Protein 3TQ5 (pdb70)

CATH classification: 2.70.40.10

Structure (mmCIF, N/CA/C/O backbone):
data_3TQ5
#
_entry.id   3TQ5
#
_cell.length_a   60.714
_cell.length_b   60.714
_cell.length_c   63.775
_cell.angle_alpha   90.000
_cell.angle_beta   90.000
_cell.angle_gamma   120.000
#
_symmetry.space_group_name_H-M   'P 63'
#
loop_
_entity.id
_entity.type
_entity.pdbx_description
1 polymer "DEOXYURIDINE 5'-TRIPHOSPHATE NUCLEOTIDO HYDROLASE"
2 non-polymer "2'-DEOXYURIDINE 5'-MONOPHOSPHATE"
3 non-polymer 2-AMINO-2-HYDROXYMETHYL-PROPANE-1,3-DIOL
4 water water
#
loop_
_atom_site.group_PDB
_atom_site.id
_atom_site.type_symbol
_atom_site.label_atom_id
_atom_site.label_alt_id
_atom_site.label_comp_id
_atom_site.label_asym_id
_atom_site.label_entity_id
_atom_site.label_seq_id
_atom_site.pdbx_PDB_ins_code
_atom_site.Cartn_x
_atom_site.Cartn_y
_atom_site.Cartn_z
_atom_site.occupancy
_atom_site.B_iso_or_equiv
_atom_site.auth_seq_id
_atom_site.auth_comp_id
_atom_site.auth_asym_id
_atom_site.auth_atom_id
_atom_site.pdbx_PDB_model_num
ATOM 1 N N . LYS A 1 25 ? 1.614 42.222 34.733 1.00 29.86 25 LYS A N 1
ATOM 2 C CA . LYS A 1 25 ? 1.416 43.694 34.922 1.00 25.56 25 LYS A CA 1
ATOM 3 C C . LYS A 1 25 ? 2.453 44.239 35.900 1.00 22.78 25 LYS A C 1
ATOM 4 O O . LYS A 1 25 ? 2.785 43.559 36.878 1.00 25.04 25 LYS A O 1
ATOM 10 N N . GLN A 1 26 ? 2.938 45.444 35.693 1.00 21.44 26 GLN A N 1
ATOM 11 C CA . GLN A 1 26 ? 3.887 46.033 36.635 1.00 24.80 26 GLN A CA 1
ATOM 12 C C . GLN A 1 26 ? 3.284 47.293 37.234 1.00 19.91 26 GLN A C 1
ATOM 13 O O . GLN A 1 26 ? 2.725 48.044 36.517 1.00 20.53 26 GLN A O 1
ATOM 19 N N . PRO A 1 27 ? 3.421 47.489 38.556 1.00 21.23 27 PRO A N 1
ATOM 20 C CA . PRO A 1 27 ? 2.867 48.669 39.223 1.00 20.37 27 PRO A CA 1
ATOM 21 C C . PRO A 1 27 ? 3.770 49.891 39.168 1.00 20.04 27 PRO A C 1
ATOM 22 O O . PRO A 1 27 ? 4.917 49.794 38.796 1.00 23.00 27 PRO A O 1
ATOM 26 N N . ILE A 1 28 ? 3.211 51.052 39.491 1.00 17.17 28 ILE A N 1
ATOM 27 C CA A ILE A 1 28 ? 3.939 52.282 39.401 0.60 18.95 28 ILE A CA 1
ATOM 28 C CA B ILE A 1 28 ? 3.997 52.263 39.343 0.40 18.93 28 ILE A CA 1
ATOM 29 C C . ILE A 1 28 ? 5.180 52.289 40.317 1.00 23.33 28 ILE A C 1
ATOM 30 O O . ILE A 1 28 ? 6.149 53.010 40.077 1.00 23.50 28 ILE A O 1
ATOM 39 N N . SER A 1 29 ? 5.128 51.479 41.373 1.00 24.26 29 SER A N 1
ATOM 40 C CA . SER A 1 29 ? 6.273 51.387 42.277 1.00 25.86 29 SER A CA 1
ATOM 41 C C . SER A 1 29 ? 7.520 50.864 41.593 1.00 28.17 29 SER A C 1
ATOM 42 O O . SER A 1 29 ? 8.596 51.042 42.136 1.00 28.63 29 SER A O 1
ATOM 45 N N . LYS A 1 30 ? 7.392 50.210 40.433 1.00 29.41 30 LYS A N 1
ATOM 46 C CA . LYS A 1 30 ? 8.615 49.690 39.756 1.00 30.28 30 LYS A CA 1
ATOM 47 C C . LYS A 1 30 ? 9.260 50.747 38.873 1.00 29.20 30 LYS A C 1
ATOM 48 O O . LYS A 1 30 ? 10.380 50.557 38.387 1.00 34.48 30 LYS A O 1
ATOM 52 N N . LEU A 1 31 ? 8.571 51.875 38.655 1.00 23.89 31 LEU A N 1
ATOM 53 C CA . LEU A 1 31 ? 9.188 52.968 37.879 1.00 23.69 31 LEU A CA 1
ATOM 54 C C . LEU A 1 31 ? 10.360 53.549 38.614 1.00 25.26 31 LEU A C 1
ATOM 55 O O . LEU A 1 31 ? 10.415 53.528 39.857 1.00 29.69 31 LEU A O 1
ATOM 60 N N . THR A 1 32 ? 11.279 54.147 37.848 1.00 28.67 32 THR A N 1
ATOM 61 C CA . THR A 1 32 ? 12.418 54.809 38.502 1.00 32.55 32 THR A CA 1
ATOM 62 C C . THR A 1 32 ? 12.494 56.289 38.169 1.00 30.97 32 THR A C 1
ATOM 63 O O . THR A 1 32 ? 11.957 56.765 37.169 1.00 27.58 32 THR A O 1
ATOM 67 N N . ARG A 1 33 ? 13.178 56.992 39.057 1.00 32.95 33 ARG A N 1
ATOM 68 C CA . ARG A 1 33 ? 13.393 58.425 38.969 1.00 38.47 33 ARG A CA 1
ATOM 69 C C . ARG A 1 33 ? 14.852 58.537 38.526 1.00 40.54 33 ARG A C 1
ATOM 70 O O . ARG A 1 33 ? 15.711 57.783 39.035 1.00 40.44 33 ARG A O 1
ATOM 78 N N . ALA A 1 34 ? 15.138 59.428 37.576 1.00 40.17 34 ALA A N 1
ATOM 79 C CA . ALA A 1 34 ? 16.495 59.543 37.031 1.00 44.82 34 ALA A CA 1
ATOM 80 C C . ALA A 1 34 ? 17.469 60.030 38.102 1.00 46.96 34 ALA A C 1
ATOM 81 O O . ALA A 1 34 ? 18.583 59.519 38.233 1.00 50.75 34 ALA A O 1
ATOM 83 N N . THR A 1 35 ? 17.044 61.012 38.878 1.00 45.88 35 THR A N 1
ATOM 84 C CA . THR A 1 35 ? 17.884 61.584 39.912 1.00 47.08 35 THR A CA 1
ATOM 85 C C . THR A 1 35 ? 16.952 61.867 41.078 1.00 46.15 35 THR A C 1
ATOM 86 O O . THR A 1 35 ? 15.727 61.932 40.886 1.00 43.28 35 THR A O 1
ATOM 90 N N . PRO A 1 36 ? 17.502 62.011 42.297 1.00 46.19 36 PRO A N 1
ATOM 91 C CA . PRO A 1 36 ? 16.630 62.431 43.403 1.00 43.67 36 PRO A CA 1
ATOM 92 C C . PRO A 1 36 ? 15.802 63.736 43.233 1.00 39.33 36 PRO A C 1
ATOM 93 O O . PRO A 1 36 ? 14.775 63.867 43.879 1.00 37.33 36 PRO A O 1
ATOM 97 N N . GLY A 1 37 ? 16.215 64.690 42.396 1.00 36.12 37 GLY A N 1
ATOM 98 C CA . GLY A 1 37 ? 15.471 65.972 42.335 1.00 29.87 37 GLY A CA 1
ATOM 99 C C . GLY A 1 37 ? 14.507 65.974 41.107 1.00 26.14 37 GLY A C 1
ATOM 100 O O . GLY A 1 37 ? 13.792 66.983 40.838 1.00 26.25 37 GLY A O 1
ATOM 101 N N . SER A 1 38 ? 14.500 64.857 40.385 1.00 26.20 38 SER A N 1
ATOM 102 C CA . SER A 1 38 ? 13.643 64.699 39.181 1.00 22.10 38 SER A CA 1
ATOM 103 C C . SER A 1 38 ? 12.199 64.679 39.585 1.00 22.24 38 SER A C 1
ATOM 104 O O . SER A 1 38 ? 11.807 63.942 40.481 1.00 24.46 38 SER A O 1
ATOM 107 N N . ALA A 1 39 ? 11.395 65.482 38.902 1.00 18.80 39 ALA A N 1
ATOM 108 C CA . ALA A 1 39 ? 10.006 65.571 39.250 1.00 17.59 39 ALA A CA 1
ATOM 109 C C . ALA A 1 39 ? 9.290 64.325 38.776 1.00 18.64 39 ALA A C 1
ATOM 110 O O . ALA A 1 39 ? 8.301 63.935 39.388 1.00 19.86 39 ALA A O 1
ATOM 112 N N . GLY A 1 40 ? 9.728 63.737 37.666 1.00 15.29 40 GLY A N 1
ATOM 113 C CA . GLY A 1 40 ? 8.925 62.675 37.028 1.00 16.41 40 GLY A CA 1
ATOM 114 C C . GLY A 1 40 ? 9.551 61.318 37.136 1.00 19.41 40 GLY A C 1
ATOM 115 O O . GLY A 1 40 ? 10.770 61.197 37.335 1.00 18.99 40 GLY A O 1
ATOM 116 N N . LEU A 1 41 ? 8.668 60.320 37.037 1.00 18.22 41 LEU A N 1
ATOM 117 C CA . LEU A 1 41 ? 9.074 58.917 36.951 1.00 17.17 41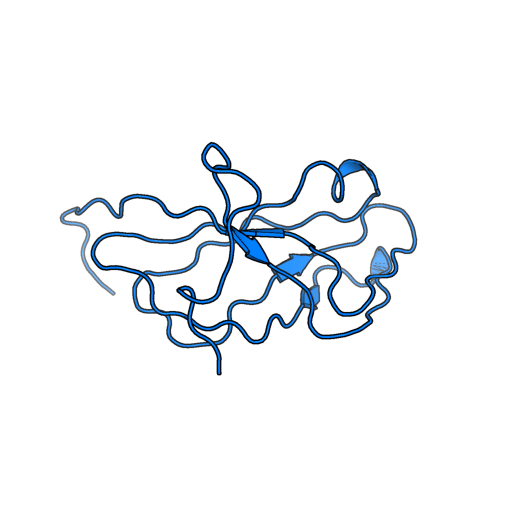 LEU A CA 1
ATOM 118 C C . LEU A 1 41 ? 9.149 58.541 35.471 1.00 18.08 41 LEU A C 1
ATOM 119 O O . LEU A 1 41 ? 8.217 58.781 34.714 1.00 18.12 41 LEU A O 1
ATOM 124 N N . ASP A 1 42 ? 10.242 57.904 35.043 1.00 21.14 42 ASP A N 1
ATOM 125 C CA . ASP A 1 42 ? 10.389 57.612 33.615 1.00 21.21 42 ASP A CA 1
ATOM 126 C C . ASP A 1 42 ? 9.399 56.533 33.118 1.00 21.44 42 ASP A C 1
ATOM 127 O O . ASP A 1 42 ? 9.248 55.496 33.777 1.00 21.16 42 ASP A O 1
ATOM 132 N N . LEU A 1 43 ? 8.800 56.791 31.942 1.00 21.51 43 LEU A N 1
ATOM 133 C CA . LEU A 1 43 ? 7.947 55.815 31.249 1.00 22.03 43 LEU A CA 1
ATOM 134 C C . LEU A 1 43 ? 8.545 55.438 29.893 1.00 22.93 43 LEU A C 1
ATOM 135 O O . LEU A 1 43 ? 8.855 56.311 29.083 1.00 22.82 43 LEU A O 1
ATOM 140 N N . CYS A 1 44 ? 8.690 54.134 29.657 1.00 25.57 44 CYS A N 1
ATOM 141 C CA . CYS A 1 44 ? 9.312 53.613 28.442 1.00 28.21 44 CYS A CA 1
ATOM 142 C C . CYS A 1 44 ? 8.300 52.843 27.592 1.00 29.88 44 CYS A C 1
ATOM 143 O O . CYS A 1 44 ? 7.388 52.162 28.109 1.00 32.51 44 CYS A O 1
ATOM 146 N N A SER A 1 45 ? 8.462 52.924 26.279 0.60 29.13 45 SER A N 1
ATOM 147 N N B SER A 1 45 ? 8.518 52.940 26.286 0.40 27.54 45 SER A N 1
ATOM 148 C CA A SER A 1 45 ? 7.588 52.208 25.377 0.60 26.15 45 SER A CA 1
ATOM 149 C CA B SER A 1 45 ? 7.864 52.132 25.283 0.40 23.77 45 SER A CA 1
ATOM 150 C C A SER A 1 45 ? 8.068 50.763 25.230 0.60 25.13 45 SER A C 1
ATOM 151 C C B SER A 1 45 ? 8.164 50.667 25.502 0.40 23.38 45 SER A C 1
ATOM 152 O O A SER A 1 45 ? 9.236 50.505 24.983 0.60 25.27 45 SER A O 1
ATOM 153 O O B SER A 1 45 ? 9.317 50.290 25.770 0.40 21.69 45 SER A O 1
ATOM 158 N N . THR A 1 46 ? 7.149 49.815 25.386 1.00 25.95 46 THR A N 1
ATOM 159 C CA . THR A 1 46 ? 7.488 48.394 25.331 1.00 26.23 46 THR A CA 1
ATOM 160 C C . THR A 1 46 ? 7.580 47.863 23.919 1.00 26.41 46 THR A C 1
ATOM 161 O O . THR A 1 46 ? 8.008 46.736 23.705 1.00 27.10 46 THR A O 1
ATOM 165 N N . SER A 1 47 ? 7.180 48.666 22.944 1.00 23.74 47 SER A N 1
ATOM 166 C CA . SER A 1 47 ? 7.301 48.279 21.559 1.00 27.01 47 SER A CA 1
ATOM 167 C C . SER A 1 47 ? 8.114 49.269 20.704 1.00 26.97 47 SER A C 1
ATOM 168 O O . SER A 1 47 ? 8.285 50.436 21.060 1.00 26.76 47 SER A O 1
ATOM 171 N N . HIS A 1 48 ? 8.603 48.770 19.590 1.00 24.58 48 HIS A N 1
ATOM 172 C CA . HIS A 1 48 ? 9.148 49.604 18.544 1.00 30.08 48 HIS A CA 1
ATOM 173 C C . HIS A 1 48 ? 7.983 50.068 17.687 1.00 29.06 48 HIS A C 1
ATOM 174 O O . HIS A 1 48 ? 7.178 49.235 17.171 1.00 27.94 48 HIS A O 1
ATOM 181 N N . THR A 1 49 ? 7.927 51.373 17.504 1.00 27.89 49 THR A N 1
ATOM 182 C CA . THR A 1 49 ? 6.791 51.975 16.821 1.00 25.94 49 THR A CA 1
ATOM 183 C C . THR A 1 49 ? 7.252 53.146 15.946 1.00 23.37 49 THR A C 1
ATOM 184 O O . THR A 1 49 ? 8.028 54.025 16.413 1.00 23.57 49 THR A O 1
ATOM 188 N N . VAL A 1 50 ? 6.737 53.170 14.709 1.00 19.43 50 VAL A N 1
ATOM 189 C CA . VAL A 1 50 ? 7.033 54.280 13.832 1.00 16.50 50 VAL A CA 1
ATOM 190 C C . VAL A 1 50 ? 5.795 55.222 13.815 1.00 15.46 50 VAL A C 1
ATOM 191 O O . VAL A 1 50 ? 4.676 54.657 13.691 1.00 16.33 50 VAL A O 1
ATOM 195 N N . LEU A 1 51 ? 5.974 56.550 13.937 1.00 15.03 51 LEU A N 1
ATOM 196 C CA A LEU A 1 51 ? 4.827 57.492 13.909 0.70 13.76 51 LEU A CA 1
ATOM 197 C CA B LEU A 1 51 ? 4.836 57.476 13.912 0.30 15.34 51 LEU A CA 1
ATOM 198 C C . LEU A 1 51 ? 5.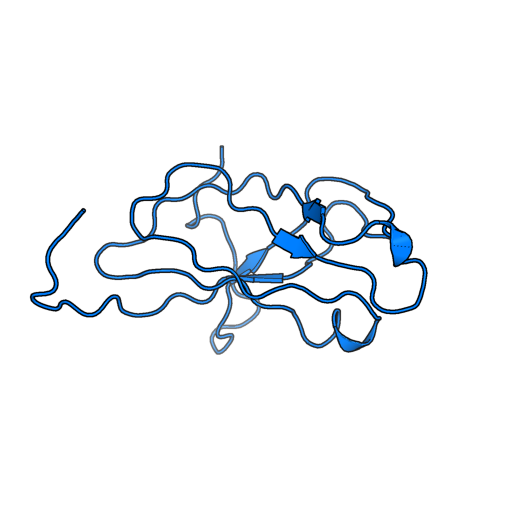056 58.524 12.823 1.00 15.55 51 LEU A C 1
ATOM 199 O O . LEU A 1 51 ? 6.158 59.047 12.674 1.00 17.53 51 LEU A O 1
ATOM 208 N N . THR A 1 52 ? 4.008 58.833 12.088 1.00 14.78 52 THR A N 1
ATOM 209 C CA . THR A 1 52 ? 4.062 59.920 11.117 1.00 15.22 52 THR A CA 1
ATOM 210 C C . THR A 1 52 ? 3.002 60.961 11.444 1.00 14.19 52 THR A C 1
ATOM 211 O O . THR A 1 52 ? 2.085 60.676 12.155 1.00 14.33 52 THR A O 1
ATOM 215 N N . PRO A 1 53 ? 3.209 62.165 10.965 1.00 15.58 53 PRO A N 1
ATOM 216 C CA . PRO A 1 53 ? 2.205 63.201 11.337 1.00 18.91 53 PRO A CA 1
ATOM 217 C C . PRO A 1 53 ? 0.766 62.855 10.950 1.00 19.50 53 PRO A C 1
ATOM 218 O O . PRO A 1 53 ? -0.164 63.022 11.769 1.00 21.21 53 PRO A O 1
ATOM 222 N N . GLU A 1 54 ? 0.579 62.272 9.770 1.00 17.11 54 GLU A N 1
ATOM 223 C CA . GLU A 1 54 ? -0.787 61.992 9.343 1.00 19.40 54 GLU A CA 1
ATOM 224 C C . GLU A 1 54 ? -1.454 60.925 10.163 1.00 20.30 54 GLU A C 1
ATOM 225 O O . GLU A 1 54 ? -2.678 60.794 10.095 1.00 20.97 54 GLU A O 1
ATOM 231 N N . MET A 1 55 ? -0.706 60.162 10.961 1.00 16.75 55 MET A N 1
ATOM 232 C CA . MET A 1 55 ? -1.342 59.192 11.835 1.00 17.72 55 MET A CA 1
ATOM 233 C C . MET A 1 55 ? -2.150 59.769 12.983 1.00 20.64 55 MET A C 1
ATOM 234 O O . MET A 1 55 ? -2.982 59.070 13.589 1.00 21.81 55 MET A O 1
ATOM 239 N N . GLY A 1 56 ? -1.850 60.991 13.344 1.00 17.36 56 GLY A N 1
ATOM 240 C CA . GLY A 1 56 ? -2.570 61.519 14.531 1.00 22.18 56 GLY A CA 1
ATOM 241 C C . GLY A 1 56 ? -2.197 60.812 15.829 1.00 24.59 56 GLY A C 1
ATOM 242 O O . GLY A 1 56 ? -1.148 60.121 15.891 1.00 22.34 56 GLY A O 1
ATOM 243 N N . PRO A 1 57 ? -2.984 61.061 16.900 1.00 21.12 57 PRO A N 1
ATOM 244 C CA . PRO A 1 57 ? -2.590 60.536 18.199 1.00 19.12 57 PRO A CA 1
ATOM 245 C C . PRO A 1 57 ? -2.555 59.032 18.277 1.00 19.04 57 PRO A C 1
ATOM 246 O O . PRO A 1 57 ? -3.466 58.357 17.802 1.00 21.66 57 PRO A O 1
ATOM 250 N N . GLN A 1 58 ? -1.493 58.533 18.904 1.00 16.68 58 GLN A N 1
ATOM 251 C CA . GLN A 1 58 ? -1.304 57.096 19.073 1.00 15.78 58 GLN A CA 1
ATOM 252 C C . GLN A 1 58 ? -1.069 56.779 20.531 1.00 17.10 58 GLN A C 1
ATOM 253 O O . GLN A 1 58 ? -0.314 57.516 21.184 1.00 19.36 58 GLN A O 1
ATOM 259 N N . ALA A 1 59 ? -1.656 55.691 21.036 1.00 14.46 59 ALA A N 1
ATOM 260 C CA . ALA A 1 59 ? -1.481 55.336 22.477 1.00 15.35 59 ALA A CA 1
ATOM 261 C C . ALA A 1 59 ? -0.394 54.281 22.570 1.00 19.97 59 ALA A C 1
ATOM 262 O O . ALA A 1 59 ? -0.603 53.149 22.086 1.00 22.04 59 ALA A O 1
ATOM 264 N N . LEU A 1 60 ? 0.767 54.647 23.152 1.00 14.30 60 LEU A N 1
ATOM 265 C CA . LEU A 1 60 ? 1.927 53.739 23.245 1.00 15.75 60 LEU A CA 1
ATOM 266 C C . LEU A 1 60 ? 1.831 52.895 24.525 1.00 17.79 60 LEU A C 1
ATOM 267 O O . LEU A 1 60 ? 1.599 53.437 25.605 1.00 17.45 60 LEU A O 1
ATOM 272 N N . SER A 1 61 ? 2.020 51.591 24.409 1.00 16.95 61 SER A N 1
ATOM 273 C CA . SER A 1 61 ? 1.964 50.686 25.562 1.00 20.75 61 SER A CA 1
ATOM 274 C C . SER A 1 61 ? 3.185 50.893 26.454 1.00 20.24 61 SER A C 1
ATOM 275 O O . SER A 1 61 ? 4.309 51.170 25.975 1.00 20.54 61 SER A O 1
ATOM 278 N N . THR A 1 62 ? 3.010 50.715 27.777 1.00 22.38 62 THR A N 1
ATOM 279 C CA . THR A 1 62 ? 4.146 50.826 28.699 1.00 21.64 62 THR A CA 1
ATOM 280 C C . THR A 1 62 ? 4.291 49.613 29.596 1.00 18.49 62 THR A C 1
ATOM 281 O O . THR A 1 62 ? 5.362 49.418 30.209 1.00 22.89 62 THR A O 1
ATOM 285 N N . GLY A 1 63 ? 3.271 48.755 29.649 1.00 19.22 63 GLY A N 1
ATOM 286 C CA . GLY A 1 63 ? 3.304 47.596 30.576 1.00 20.32 63 GLY A CA 1
ATOM 287 C C . GLY A 1 63 ? 3.193 48.001 32.060 1.00 20.21 63 GLY A C 1
ATOM 288 O O . GLY A 1 63 ? 3.306 47.119 32.949 1.00 19.80 63 GLY A O 1
ATOM 289 N N . ILE A 1 64 ? 3.010 49.283 32.338 1.00 19.17 64 ILE A N 1
ATOM 290 C CA . ILE A 1 64 ? 2.840 49.795 33.732 1.00 19.06 64 ILE A CA 1
ATOM 291 C C . ILE A 1 64 ? 1.356 50.082 33.970 1.00 18.94 64 ILE A C 1
ATOM 292 O O . ILE A 1 64 ? 0.697 50.609 33.072 1.00 16.93 64 ILE A O 1
ATOM 297 N N . TYR A 1 65 ? 0.852 49.760 35.175 1.00 18.60 65 TYR A N 1
ATOM 298 C CA . TYR A 1 65 ? -0.577 49.853 35.457 1.00 18.01 65 TYR A CA 1
ATOM 299 C C . TYR A 1 65 ? -0.797 50.720 36.670 1.00 16.30 65 TYR A C 1
ATOM 300 O O . TYR A 1 65 ? 0.043 50.748 37.594 1.00 17.70 65 TYR A O 1
ATOM 309 N N . GLY A 1 66 ? -1.935 51.419 36.692 1.00 17.14 66 GLY A N 1
ATOM 310 C CA . GLY A 1 66 ? -2.413 52.014 37.964 1.00 16.66 66 GLY A CA 1
ATOM 311 C C . GLY A 1 66 ? -2.713 50.880 38.971 1.00 17.41 66 GLY A C 1
ATOM 312 O O . GLY A 1 66 ? -2.726 49.693 38.602 1.00 18.22 66 GLY A O 1
ATOM 313 N N . PRO A 1 67 ? -3.142 51.207 40.202 1.00 16.29 67 PRO A N 1
ATOM 314 C CA . PRO A 1 67 ? -3.543 52.549 40.656 1.00 16.05 67 PRO A CA 1
ATOM 315 C C . PRO A 1 67 ? -2.451 53.341 41.340 1.00 19.32 67 PRO A C 1
ATOM 316 O O . PRO A 1 67 ? -1.298 52.878 41.390 1.00 23.00 67 PRO A O 1
ATOM 320 N N . LEU A 1 68 ? -2.793 54.539 41.805 1.00 20.78 68 LEU A N 1
ATOM 321 C CA . LEU A 1 68 ? -1.814 55.451 42.319 1.00 20.60 68 LEU A CA 1
ATOM 322 C C . LEU A 1 68 ? -1.860 55.446 43.832 1.00 23.91 68 LEU A C 1
ATOM 323 O O . LEU A 1 68 ? -2.796 54.900 44.428 1.00 23.45 68 LEU A O 1
ATOM 328 N N . PRO A 1 69 ? -0.839 56.037 44.470 1.00 23.18 69 PRO A N 1
ATOM 329 C CA . PRO A 1 69 ? -0.819 56.106 45.935 1.00 24.42 69 PRO A CA 1
ATOM 330 C C . PRO A 1 69 ? -2.005 56.905 46.450 1.00 23.23 69 PRO A C 1
ATOM 331 O O . PRO A 1 69 ? -2.500 57.814 45.741 1.00 23.88 69 PRO A O 1
ATOM 335 N N . PRO A 1 70 ? -2.519 56.603 47.659 1.00 22.86 70 PRO A N 1
ATOM 336 C CA . PRO A 1 70 ? -3.690 57.346 48.139 1.00 22.67 70 PRO A CA 1
ATOM 337 C C . PRO A 1 70 ? -3.503 58.878 48.068 1.00 23.94 70 PRO A C 1
ATOM 338 O O . PRO A 1 70 ? -2.396 59.407 48.264 1.00 25.07 70 PRO A O 1
ATOM 342 N N . ASN A 1 71 ? -4.593 59.571 47.763 1.00 23.67 71 ASN A N 1
ATOM 343 C CA . ASN A 1 71 ? -4.621 61.028 47.745 1.00 23.82 71 ASN A CA 1
ATOM 344 C C . ASN A 1 71 ? -3.761 61.668 46.669 1.00 22.02 71 ASN A C 1
ATOM 345 O O . ASN A 1 71 ? -3.426 62.845 46.799 1.00 21.89 71 ASN A O 1
ATOM 350 N N . THR A 1 72 ? -3.406 60.884 45.640 1.00 21.75 72 THR A N 1
ATOM 351 C CA . THR A 1 72 ? -2.628 61.461 44.506 1.00 19.17 72 THR A CA 1
ATOM 352 C C . THR A 1 72 ? -3.293 61.170 43.184 1.00 18.36 72 THR A C 1
ATOM 353 O O . THR A 1 72 ? -4.094 60.180 43.067 1.00 20.14 72 THR A O 1
ATOM 357 N N . PHE A 1 73 ? -2.979 61.975 42.164 1.00 14.62 73 PHE A N 1
ATOM 358 C CA . PHE A 1 73 ? -3.316 61.541 40.791 1.00 14.35 73 PHE A CA 1
ATOM 359 C C . PHE A 1 73 ? -2.038 61.765 39.969 1.00 14.74 73 PHE A C 1
ATOM 360 O O . PHE A 1 73 ? -1.042 62.292 40.467 1.00 15.72 73 PHE A O 1
ATOM 368 N N . GLY A 1 74 ? -2.064 61.316 38.728 1.00 15.74 74 GLY A N 1
ATOM 369 C CA . GLY A 1 74 ? -0.867 61.370 37.899 1.00 15.49 74 GLY A CA 1
ATOM 370 C C . GLY A 1 74 ? -1.104 62.225 36.681 1.00 14.80 74 GLY A C 1
ATOM 371 O O . GLY A 1 74 ? -2.246 62.414 36.185 1.00 13.11 74 GLY A O 1
ATOM 372 N N . LEU A 1 75 ? 0.001 62.821 36.231 1.00 14.27 75 LEU A N 1
ATOM 373 C CA A LEU A 1 75 ? 0.006 63.494 34.920 0.60 14.27 75 LEU A CA 1
ATOM 374 C CA B LEU A 1 75 ? 0.007 63.517 34.965 0.40 15.57 75 LEU A CA 1
ATOM 375 C C . LEU A 1 75 ? 1.128 62.933 34.101 1.00 14.91 75 LEU A C 1
ATOM 376 O O . LEU A 1 75 ? 2.250 62.877 34.556 1.00 15.20 75 LEU A O 1
ATOM 385 N N . ILE A 1 76 ? 0.803 62.477 32.902 1.00 12.59 76 ILE A N 1
ATOM 386 C CA A ILE A 1 76 ? 1.790 62.080 31.905 0.50 13.32 76 ILE A CA 1
ATOM 387 C CA B ILE A 1 76 ? 1.843 62.063 31.961 0.50 13.74 76 ILE A CA 1
ATOM 388 C C . ILE A 1 76 ? 2.229 63.287 31.127 1.00 13.84 76 ILE A C 1
ATOM 389 O O . ILE A 1 76 ? 1.390 63.965 30.598 1.00 12.86 76 ILE A O 1
ATOM 398 N N . LEU A 1 77 ? 3.528 63.532 31.117 1.00 13.29 77 LEU A N 1
ATOM 399 C CA . LEU A 1 77 ? 4.059 64.663 30.389 1.00 14.42 77 LEU A CA 1
ATOM 400 C C . LEU A 1 77 ? 5.216 64.219 29.542 1.00 12.90 77 LEU A C 1
ATOM 401 O O . LEU A 1 77 ? 5.840 63.175 29.779 1.00 14.55 77 LEU A O 1
ATOM 406 N N . GLY A 1 78 ? 5.546 65.051 28.557 1.00 12.15 78 GL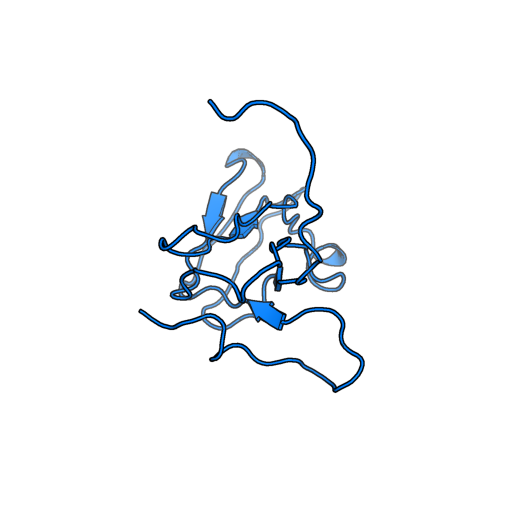Y A 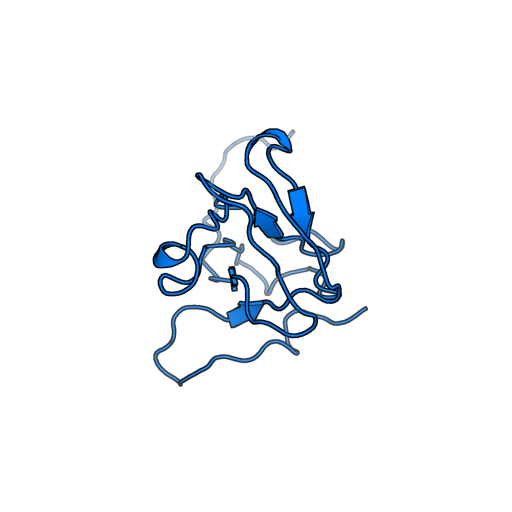N 1
ATOM 407 C CA . GLY A 1 78 ? 6.728 64.730 27.740 1.00 12.72 78 GLY A CA 1
ATOM 408 C C . GLY A 1 78 ? 8.056 64.952 28.440 1.00 13.77 78 GLY A C 1
ATOM 409 O O . GLY A 1 78 ? 8.162 65.632 29.467 1.00 15.56 78 GLY A O 1
ATOM 410 N N . ARG A 1 79 ? 9.078 64.314 27.869 1.00 13.09 79 ARG A N 1
ATOM 411 C CA . ARG A 1 79 ? 10.452 64.684 28.214 1.00 14.78 79 ARG A CA 1
ATOM 412 C C . ARG A 1 79 ? 10.884 65.753 27.266 1.00 13.52 79 ARG A C 1
ATOM 413 O O . ARG A 1 79 ? 10.649 65.610 26.047 1.00 14.82 79 ARG A O 1
ATOM 421 N N . SER A 1 80 ? 11.595 66.812 27.695 1.00 13.47 80 SER A N 1
ATOM 422 C CA . SER A 1 80 ? 11.908 67.880 26.778 1.00 15.74 80 SER A CA 1
ATOM 423 C C . SER A 1 80 ? 12.826 67.433 25.655 1.00 16.12 80 SER A C 1
ATOM 424 O O . SER A 1 80 ? 12.690 67.926 24.518 1.00 16.75 80 SER A O 1
ATOM 427 N N . SER A 1 81 ? 13.719 66.458 25.935 1.00 16.72 81 SER A N 1
ATOM 428 C CA . SER A 1 81 ? 14.647 66.019 24.876 1.00 17.09 81 SER A CA 1
ATOM 429 C C . SER A 1 81 ? 13.884 65.397 23.713 1.00 17.64 81 SER A C 1
ATOM 430 O O . SER A 1 81 ? 14.341 65.524 22.547 1.00 21.74 81 SER A O 1
ATOM 433 N N . ILE A 1 82 ? 12.780 64.727 24.031 1.00 14.69 82 ILE A N 1
ATOM 434 C CA A ILE A 1 82 ? 11.932 63.989 23.112 0.60 16.74 82 ILE A CA 1
ATOM 435 C CA B ILE A 1 82 ? 11.981 64.033 23.047 0.40 16.23 82 ILE A CA 1
ATOM 436 C C . ILE A 1 82 ? 11.005 64.975 22.363 1.00 15.13 82 ILE A C 1
ATOM 437 O O . ILE A 1 82 ? 10.848 64.915 21.137 1.00 16.24 82 ILE A O 1
ATOM 446 N N . THR A 1 83 ? 10.377 65.906 23.122 1.00 14.72 83 THR A N 1
ATOM 447 C CA . THR A 1 83 ? 9.614 66.936 22.435 1.00 14.23 83 THR A CA 1
ATOM 448 C C . THR A 1 83 ? 10.458 67.720 21.405 1.00 15.66 83 THR A C 1
ATOM 449 O O . THR A 1 83 ? 9.997 67.997 20.277 1.00 16.65 83 THR A O 1
ATOM 453 N N . MET A 1 84 ? 11.722 68.036 21.739 1.00 15.15 84 MET A N 1
ATOM 454 C CA . MET A 1 84 ? 12.575 68.789 20.835 1.00 16.36 84 MET A CA 1
ATOM 455 C C . MET A 1 84 ? 12.974 67.964 19.604 1.00 17.89 84 MET A C 1
ATOM 456 O O . MET A 1 84 ? 13.337 68.548 18.579 1.00 21.44 84 MET A O 1
ATOM 461 N N . LYS A 1 85 ? 12.899 66.639 19.722 1.00 17.47 85 LYS A N 1
ATOM 462 C CA . LYS A 1 85 ? 13.135 65.751 18.579 1.00 21.96 85 LYS A CA 1
ATOM 463 C C . LYS A 1 85 ? 11.838 65.486 17.746 1.00 22.32 85 LYS A C 1
ATOM 464 O O . LYS A 1 85 ? 11.860 64.724 16.750 1.00 23.47 85 LYS A O 1
ATOM 469 N N . GLY A 1 86 ? 10.719 66.110 18.100 1.00 17.61 86 GLY A N 1
ATOM 470 C CA . GLY A 1 86 ? 9.543 66.117 17.217 1.00 15.83 86 GLY A CA 1
ATOM 471 C C . GLY A 1 86 ? 8.467 65.150 17.608 1.00 17.85 86 GLY A C 1
ATOM 472 O O . GLY A 1 86 ? 7.529 64.932 16.818 1.00 19.60 86 GLY A O 1
ATOM 473 N N . LEU A 1 87 ? 8.543 64.616 18.819 1.00 15.30 87 LEU A N 1
ATOM 474 C CA . LEU A 1 87 ? 7.473 63.722 19.265 1.00 17.08 87 LEU A CA 1
ATOM 475 C C . LEU A 1 87 ? 6.761 64.422 20.382 1.00 17.67 87 LEU A C 1
ATOM 476 O O . LEU A 1 87 ? 7.374 64.703 21.440 1.00 16.42 87 LEU A O 1
ATOM 481 N N . GLN A 1 88 ? 5.479 64.719 20.170 1.00 15.90 88 GLN A N 1
ATOM 482 C CA . GLN A 1 88 ? 4.671 65.458 21.154 1.00 14.78 88 GLN A CA 1
ATOM 483 C C . GLN A 1 88 ? 3.926 64.437 22.016 1.00 14.21 88 GLN A C 1
ATOM 484 O O . GLN A 1 88 ? 3.273 63.497 21.519 1.00 15.49 88 GLN A O 1
ATOM 490 N N . VAL A 1 89 ? 4.041 64.554 23.337 1.00 14.29 89 VAL A N 1
ATOM 491 C CA . VAL A 1 89 ? 3.215 63.733 24.260 1.00 14.56 89 VAL A CA 1
ATOM 492 C C . VAL A 1 89 ? 2.095 64.647 24.764 1.00 15.23 89 VAL A C 1
ATOM 493 O O . VAL A 1 89 ? 2.345 65.753 25.257 1.00 14.55 89 VAL A O 1
ATOM 497 N N . TYR A 1 90 ? 0.850 64.233 24.556 1.00 12.64 90 TYR A N 1
ATOM 498 C CA . TYR A 1 90 ? -0.285 64.977 25.027 1.00 12.85 90 TYR A CA 1
ATOM 499 C C . TYR A 1 90 ? -0.409 64.742 26.522 1.00 12.97 90 TYR A C 1
ATOM 500 O O . TYR A 1 90 ? -0.396 63.551 26.942 1.00 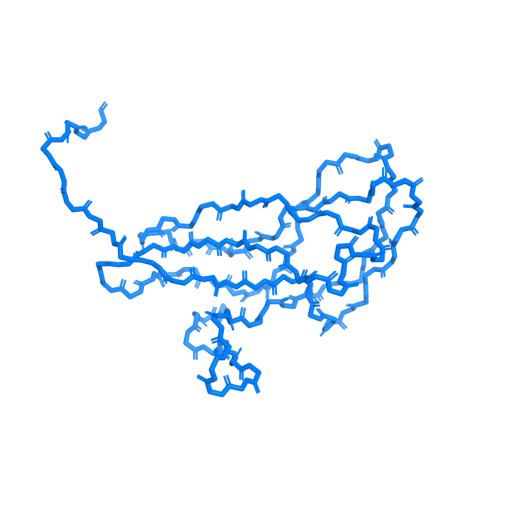13.71 90 TYR A O 1
ATOM 509 N N . PRO A 1 91 ? -0.530 65.790 27.309 1.00 13.67 91 PRO A N 1
ATOM 510 C CA . PRO A 1 91 ? -0.636 65.621 28.753 1.00 14.42 91 PRO A CA 1
ATOM 511 C C . PRO A 1 91 ? -1.838 64.764 29.047 1.00 15.48 91 PRO A C 1
ATOM 512 O O . PRO A 1 91 ? -2.932 64.950 28.487 1.00 19.92 91 PRO A O 1
ATOM 516 N N . GLY A 1 92 ? -1.642 63.816 29.937 1.00 12.14 92 GLY A N 1
ATOM 517 C CA . GLY A 1 92 ? -2.697 62.856 30.227 1.00 12.90 92 GLY A CA 1
ATOM 518 C C . GLY A 1 92 ? -2.905 62.757 31.734 1.00 14.89 92 GLY A C 1
ATOM 519 O O . GLY A 1 92 ? -1.952 62.704 32.484 1.00 17.43 92 GLY A O 1
ATOM 520 N N . VAL A 1 93 ? -4.173 62.751 32.130 1.00 11.46 93 VAL A N 1
ATOM 521 C CA . VAL A 1 93 ? -4.529 62.673 33.521 1.00 13.61 93 VAL A CA 1
ATOM 522 C C . VAL A 1 93 ? -4.749 61.201 33.899 1.00 14.89 93 VAL A C 1
ATOM 523 O O . VAL A 1 93 ? -5.541 60.510 33.292 1.00 14.82 93 VAL A O 1
ATOM 527 N N . ILE A 1 94 ? -4.047 60.759 34.933 1.00 13.61 94 ILE A N 1
ATOM 528 C CA . ILE A 1 94 ? -4.201 59.385 35.410 1.00 13.51 94 ILE A CA 1
ATOM 529 C C . ILE A 1 94 ? -5.032 59.438 36.715 1.00 13.59 94 ILE A C 1
ATOM 530 O O . ILE A 1 94 ? -4.584 59.984 37.733 1.00 15.16 94 ILE A O 1
ATOM 535 N N . ASP A 1 95 ? -6.220 58.881 36.718 1.00 14.36 95 ASP A N 1
ATOM 536 C CA . ASP A 1 95 ? -7.029 58.959 37.915 1.00 15.40 95 ASP A CA 1
ATOM 537 C C . ASP A 1 95 ? -6.430 58.082 39.012 1.00 15.11 95 ASP A C 1
ATOM 538 O O . ASP A 1 95 ? -5.775 57.046 38.722 1.00 16.53 95 ASP A O 1
ATOM 543 N N . ASN A 1 96 ? -6.759 58.456 40.241 1.00 16.86 96 ASN A N 1
ATOM 544 C CA . ASN A 1 96 ? -6.198 57.726 41.425 1.00 18.34 96 ASN A CA 1
ATOM 545 C C . ASN A 1 96 ? -6.528 56.245 41.387 1.00 19.56 96 ASN A C 1
ATOM 546 O O . ASN A 1 96 ? -5.680 55.377 41.716 1.00 20.92 96 ASN A O 1
ATOM 551 N N . ASP A 1 97 ? -7.751 55.923 40.982 1.00 16.68 97 ASP A N 1
ATOM 552 C CA . ASP A 1 97 ? -8.240 54.541 41.077 1.00 19.53 97 ASP A CA 1
ATOM 553 C C . ASP A 1 97 ? -8.209 53.801 39.744 1.00 18.88 97 ASP A C 1
ATOM 554 O O . ASP A 1 97 ? -8.792 52.676 39.612 1.00 20.69 97 ASP A O 1
ATOM 559 N N . TYR A 1 98 ? -7.485 54.375 38.769 1.00 16.12 98 TYR A N 1
ATOM 560 C CA . TYR A 1 98 ? -7.380 53.637 37.487 1.00 14.87 98 TYR A CA 1
ATOM 561 C C . TYR A 1 98 ? -6.513 52.393 37.702 1.00 17.61 98 TYR A C 1
ATOM 562 O O . TYR A 1 98 ? -5.401 52.520 38.240 1.00 18.04 98 TYR A O 1
ATOM 571 N N . THR A 1 99 ? -6.958 51.241 37.212 1.00 16.02 99 THR A N 1
ATOM 572 C CA . THR A 1 99 ? -6.177 50.006 37.380 1.00 17.42 99 THR A CA 1
ATOM 573 C C . THR A 1 99 ? -5.767 49.383 36.019 1.00 18.36 99 THR A C 1
ATOM 574 O O . THR A 1 99 ? -5.224 48.288 35.963 1.00 19.79 99 THR A O 1
ATOM 578 N N . GLY A 1 100 ? -5.991 50.113 34.925 1.00 19.09 100 GLY A N 1
ATOM 579 C CA . GLY A 1 100 ? -5.577 49.660 33.614 1.00 20.07 100 GLY A CA 1
ATOM 580 C C . GLY A 1 100 ? -4.144 50.019 33.318 1.00 18.71 100 GLY A C 1
ATOM 581 O O . GLY A 1 100 ? -3.404 50.509 34.169 1.00 17.46 100 GLY A O 1
ATOM 582 N N . GLU A 1 101 ? -3.746 49.800 32.065 1.00 20.79 101 GLU A N 1
ATOM 583 C CA . GLU A 1 101 ? -2.393 50.098 31.656 1.00 18.06 101 GLU A CA 1
ATOM 584 C C . GLU A 1 101 ? -2.239 51.575 31.355 1.00 17.66 101 GLU A C 1
ATOM 585 O O . GLU A 1 101 ? -3.105 52.164 30.691 1.00 18.27 101 GLU A O 1
ATOM 591 N N . ILE A 1 102 ? -1.184 52.163 31.876 1.00 16.23 102 ILE A N 1
ATOM 592 C CA . ILE A 1 102 ? -0.855 53.584 31.611 1.00 17.74 102 ILE A CA 1
ATOM 593 C C . ILE A 1 102 ? -0.253 53.657 30.213 1.00 19.44 102 ILE A C 1
ATOM 594 O O . ILE A 1 102 ? 0.695 52.973 29.895 1.00 22.40 102 ILE A O 1
ATOM 599 N N . LYS A 1 103 ? -0.937 54.329 29.306 1.00 13.14 103 LYS A N 1
ATOM 600 C CA . LYS A 1 103 ? -0.400 54.462 27.949 1.00 13.85 103 LYS A CA 1
ATOM 601 C C . LYS A 1 103 ? -0.031 55.942 27.687 1.00 14.08 103 LYS A C 1
ATOM 602 O O . LYS A 1 103 ? -0.565 56.892 28.301 1.00 15.36 103 LYS A O 1
ATOM 608 N N . ILE A 1 104 ? 0.898 56.128 26.771 1.00 14.83 104 ILE A N 1
ATOM 609 C CA . ILE A 1 104 ? 1.406 57.442 26.458 1.00 12.66 104 ILE A CA 1
ATOM 610 C C . ILE A 1 104 ? 0.698 57.860 25.165 1.00 13.92 104 ILE A C 1
ATOM 611 O O . ILE A 1 104 ? 0.695 57.100 24.195 1.00 15.72 104 ILE A O 1
ATOM 616 N N . MET A 1 105 ? 0.053 59.023 25.177 1.00 13.38 105 MET A N 1
ATOM 617 C CA . MET A 1 105 ? -0.633 59.526 23.939 1.00 13.82 105 MET A CA 1
ATOM 618 C C . MET A 1 105 ? 0.390 60.406 23.223 1.00 14.00 105 MET A C 1
ATOM 619 O O . MET A 1 105 ? 0.826 61.378 23.810 1.00 14.17 105 MET A O 1
ATOM 624 N N . ALA A 1 106 ? 0.738 60.060 21.987 1.00 14.22 106 ALA A N 1
ATOM 625 C CA . ALA A 1 106 ? 1.855 60.784 21.359 1.00 15.53 106 ALA A CA 1
ATOM 626 C C . ALA A 1 106 ? 1.568 60.981 19.890 1.00 15.01 106 ALA A C 1
ATOM 627 O O . ALA A 1 106 ? 0.777 60.262 19.261 1.00 14.54 106 ALA A O 1
ATOM 629 N N . LYS A 1 107 ? 2.243 61.991 19.346 1.00 13.38 107 LYS A N 1
ATOM 630 C CA . LYS A 1 107 ? 2.034 62.322 17.940 1.00 13.20 107 LYS A CA 1
ATOM 631 C C . LYS A 1 107 ? 3.328 62.822 17.378 1.00 14.02 107 LYS A C 1
ATOM 632 O O . LYS A 1 107 ? 3.984 63.654 17.976 1.00 14.00 107 LYS A O 1
ATOM 638 N N . ALA A 1 108 ? 3.718 62.359 16.193 1.00 14.33 108 ALA A N 1
ATOM 639 C CA . ALA A 1 108 ? 4.845 62.986 15.478 1.00 13.49 108 ALA A CA 1
ATOM 640 C C . ALA A 1 108 ? 4.373 64.322 14.929 1.00 15.19 108 ALA A C 1
ATOM 641 O O . ALA A 1 108 ? 3.371 64.440 14.232 1.00 15.91 108 ALA A O 1
ATOM 643 N N . VAL A 1 109 ? 5.126 65.383 15.242 1.00 18.81 109 VAL A N 1
ATOM 644 C CA A VAL A 1 109 ? 4.700 66.756 14.974 0.60 22.29 109 VAL A CA 1
ATOM 645 C CA B VAL A 1 109 ? 4.579 66.707 14.928 0.40 20.62 109 VAL A CA 1
ATOM 646 C C . VAL A 1 109 ? 4.744 67.074 13.458 1.00 23.51 109 VAL A C 1
ATOM 647 O O . VAL A 1 109 ? 3.726 67.471 12.848 1.00 28.10 109 VAL A O 1
ATOM 654 N N . ASN A 1 110 ? 5.953 66.907 12.902 1.00 21.57 110 ASN A N 1
ATOM 655 C CA A ASN A 1 110 ? 6.196 67.277 11.512 0.50 24.68 110 ASN A CA 1
ATOM 656 C CA B ASN A 1 110 ? 6.319 67.315 11.522 0.50 25.61 110 ASN A CA 1
ATOM 657 C C . ASN A 1 110 ? 6.860 66.226 10.633 1.00 26.61 110 ASN A C 1
ATOM 658 O O . ASN A 1 110 ? 6.691 66.259 9.379 1.00 28.59 110 ASN A O 1
ATOM 667 N N . ASN A 1 111 ? 7.620 65.337 11.265 1.00 23.16 111 ASN A N 1
ATOM 668 C CA . ASN A 1 111 ? 8.499 64.399 10.628 1.00 24.09 111 ASN A CA 1
ATOM 669 C C . ASN A 1 111 ? 8.163 63.005 11.068 1.00 19.99 111 ASN A C 1
ATOM 670 O O . ASN A 1 111 ? 7.459 62.840 12.056 1.00 20.89 111 ASN A O 1
ATOM 675 N N . ILE A 1 112 ? 8.751 62.037 10.388 1.00 21.70 112 ILE A N 1
ATOM 676 C CA . ILE A 1 112 ? 8.685 60.635 10.795 1.00 22.63 112 ILE A CA 1
ATOM 677 C C . ILE A 1 112 ? 9.527 60.459 12.052 1.00 24.57 112 ILE A C 1
ATOM 678 O O . ILE A 1 112 ? 10.663 60.914 12.073 1.00 24.89 112 ILE A O 1
ATOM 683 N N . VAL A 1 113 ? 8.969 59.838 13.096 1.00 21.02 113 VAL A N 1
ATOM 684 C CA A VAL A 1 113 ? 9.672 59.534 14.378 0.60 20.91 113 VAL A CA 1
ATOM 685 C CA B VAL A 1 113 ? 9.766 59.539 14.289 0.40 22.33 113 VAL A CA 1
ATOM 686 C C . VAL A 1 113 ? 9.685 58.044 14.616 1.00 23.31 113 VAL A C 1
ATOM 687 O O . VAL A 1 113 ? 8.657 57.413 14.463 1.00 21.85 113 VAL A O 1
ATOM 694 N N . THR A 1 114 ? 10.821 57.456 15.028 1.00 21.45 114 THR A N 1
ATOM 695 C CA . THR A 1 114 ? 10.874 56.042 15.356 1.00 24.72 114 THR A CA 1
ATOM 696 C C . THR A 1 114 ? 11.180 55.893 16.859 1.00 27.91 114 THR A C 1
ATOM 697 O O . THR A 1 114 ? 12.128 56.441 17.364 1.00 27.64 114 THR A O 1
ATOM 701 N N . VAL A 1 115 ? 10.333 55.137 17.543 1.00 27.75 115 VAL A N 1
ATOM 702 C CA . VAL A 1 115 ? 10.473 54.900 18.968 1.00 26.42 115 VAL A CA 1
ATOM 703 C C . VAL A 1 115 ? 10.979 53.471 19.085 1.00 25.09 115 VAL A C 1
ATOM 704 O O . VAL A 1 115 ? 10.339 52.545 18.571 1.00 28.10 115 VAL A O 1
ATOM 708 N N . SER A 1 116 ? 12.147 53.264 19.691 1.00 32.30 116 SER A N 1
ATOM 709 C CA . SER A 1 116 ? 12.668 51.895 19.924 1.00 32.68 116 SER A CA 1
ATOM 710 C C . SER A 1 116 ? 12.208 51.379 21.284 1.00 30.20 116 SER A C 1
ATOM 711 O O .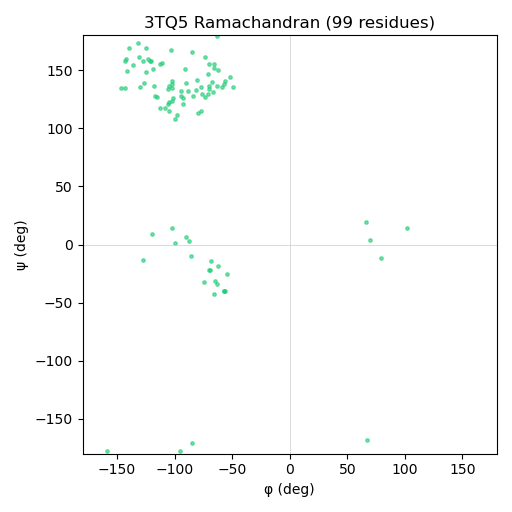 SER A 1 116 ? 11.951 52.178 22.183 1.00 31.83 116 SER A O 1
ATOM 714 N N . GLN A 1 117 ? 12.062 50.064 21.414 1.00 32.02 117 GLN A N 1
ATOM 715 C CA . GLN A 1 117 ? 11.725 49.385 22.699 1.00 31.79 117 GLN A CA 1
ATOM 716 C C . GLN A 1 117 ? 12.657 49.879 23.800 1.00 30.14 117 GLN A C 1
ATOM 717 O O . GLN A 1 117 ? 13.860 50.047 23.564 1.00 28.71 117 GLN A O 1
ATOM 720 N N . GLY A 1 118 ? 12.099 50.181 24.975 1.00 30.09 118 GLY A N 1
ATOM 721 C CA . GLY A 1 118 ? 12.931 50.633 26.096 1.00 30.79 118 GLY A CA 1
ATOM 722 C C . GLY A 1 118 ? 13.392 52.095 26.090 1.00 32.25 118 GLY A C 1
ATOM 723 O O . GLY A 1 118 ? 13.921 52.563 27.080 1.00 35.15 118 GLY A O 1
ATOM 724 N N . ASN A 1 119 ? 13.221 52.815 24.980 1.00 30.84 119 ASN A N 1
ATOM 725 C CA . ASN A 1 119 ? 13.434 54.243 24.938 1.00 29.35 119 ASN A CA 1
ATOM 726 C C . ASN A 1 119 ? 12.514 54.880 26.016 1.00 29.94 119 ASN A C 1
ATOM 727 O O . ASN A 1 119 ? 11.346 54.474 26.139 1.00 27.55 119 ASN A O 1
ATOM 732 N N . ARG A 1 120 ? 13.034 55.855 26.757 1.00 28.36 120 ARG A N 1
ATOM 733 C CA . ARG A 1 120 ? 12.250 56.633 27.719 1.00 28.17 120 ARG A CA 1
ATOM 734 C C . ARG A 1 120 ? 11.487 57.689 26.937 1.00 29.57 120 ARG A C 1
ATOM 735 O O . ARG A 1 120 ? 12.123 58.609 26.436 1.00 31.70 120 ARG A O 1
ATOM 739 N N . ILE A 1 121 ? 10.146 57.595 26.891 1.00 23.06 121 ILE A N 1
ATOM 740 C CA A ILE A 1 121 ? 9.288 58.418 26.000 0.60 23.00 121 ILE A CA 1
ATOM 741 C CA B ILE A 1 121 ? 9.362 58.488 26.013 0.40 24.71 121 ILE A CA 1
ATOM 742 C C . ILE A 1 121 ? 8.552 59.579 26.722 1.00 24.11 121 ILE A C 1
ATOM 743 O O . ILE A 1 121 ? 8.175 60.566 26.110 1.00 28.57 121 ILE A O 1
ATOM 752 N N . ALA A 1 122 ? 8.324 59.427 28.013 1.00 17.30 122 ALA A N 1
ATOM 753 C CA . ALA A 1 122 ? 7.502 60.367 28.768 1.00 15.24 122 ALA A CA 1
ATOM 754 C C . ALA A 1 122 ? 7.847 60.240 30.245 1.00 15.54 122 ALA A C 1
ATOM 755 O O . ALA A 1 122 ? 8.696 59.459 30.638 1.00 16.66 122 ALA A O 1
ATOM 757 N N . GLN A 1 123 ? 7.155 60.991 31.088 1.00 15.09 123 GLN A N 1
ATOM 758 C CA . GLN A 1 123 ? 7.373 60.916 32.512 1.00 12.79 123 GLN A CA 1
ATOM 759 C C . GLN A 1 123 ? 6.036 61.019 33.229 1.00 14.18 123 GLN A C 1
ATOM 760 O O . GLN A 1 123 ? 5.133 61.722 32.762 1.00 12.68 123 GLN A O 1
ATOM 766 N N . LEU A 1 124 ? 5.935 60.364 34.392 1.00 15.27 124 LEU A N 1
ATOM 767 C CA . LEU A 1 124 ? 4.748 60.437 35.192 1.00 13.58 124 LEU A CA 1
ATOM 768 C C . LEU A 1 124 ? 5.030 61.344 36.392 1.00 15.33 124 LEU A C 1
ATOM 769 O O . LEU A 1 124 ? 5.956 61.084 37.178 1.00 16.83 124 LEU A O 1
ATOM 774 N N . ILE A 1 125 ? 4.222 62.395 36.533 1.00 14.47 125 ILE A N 1
ATOM 775 C CA . ILE A 1 125 ? 4.304 63.315 37.687 1.00 15.72 125 ILE A CA 1
ATOM 776 C C . ILE A 1 125 ? 3.152 62.938 38.642 1.00 17.43 125 ILE A C 1
ATOM 777 O O . ILE A 1 125 ? 2.042 62.694 38.178 1.00 16.21 125 ILE A O 1
ATOM 782 N N . LEU A 1 126 ? 3.397 62.920 39.940 1.00 16.81 126 LEU A N 1
ATOM 783 C CA . LEU A 1 126 ? 2.361 62.604 40.936 1.00 16.98 126 LEU A CA 1
ATOM 784 C C . LEU A 1 126 ? 1.975 63.918 41.609 1.00 20.18 126 LEU A C 1
ATOM 785 O O . LEU A 1 126 ? 2.846 64.702 42.014 1.00 21.69 126 LEU A O 1
ATOM 790 N N . LEU A 1 127 ? 0.685 64.156 41.758 1.00 18.93 127 LEU A N 1
ATOM 791 C CA . LEU A 1 127 ? 0.226 65.414 42.322 1.00 18.02 127 LEU A CA 1
ATOM 792 C C . LEU A 1 127 ? -0.879 65.137 43.322 1.00 19.29 127 LEU A C 1
ATOM 793 O O . LEU A 1 127 ? -1.549 64.080 43.269 1.00 17.81 127 LEU A O 1
ATOM 798 N N . PRO A 1 128 ? -1.038 66.057 44.279 1.00 21.67 128 PRO A N 1
ATOM 799 C CA . PRO A 1 128 ? -2.065 65.877 45.286 1.00 22.15 128 PRO A CA 1
ATOM 800 C C . PRO A 1 128 ? -3.427 65.977 44.662 1.00 21.46 128 PRO A C 1
ATOM 801 O O . PRO A 1 128 ? -3.673 66.767 43.754 1.00 19.20 128 PRO A O 1
ATOM 805 N N . LEU A 1 129 ? -4.292 65.096 45.147 1.00 21.60 129 LEU A N 1
ATOM 806 C CA . LEU A 1 129 ? -5.672 65.074 44.709 1.00 21.38 129 LEU A CA 1
ATOM 807 C C . LEU A 1 129 ? -6.451 65.814 45.794 1.00 21.98 129 LEU A C 1
ATOM 808 O O . LEU A 1 129 ? -6.624 65.319 46.921 1.00 23.08 129 LEU A O 1
ATOM 813 N N . ILE A 1 130 ? -6.887 67.020 45.455 1.00 20.50 130 ILE A N 1
ATOM 814 C CA . ILE A 1 130 ? -7.638 67.883 46.351 1.00 24.91 130 ILE A CA 1
ATOM 815 C C . ILE A 1 130 ? -9.076 67.427 46.440 1.00 27.15 130 ILE A C 1
ATOM 816 O O . ILE A 1 130 ? -9.713 67.168 45.429 1.00 25.67 130 ILE A O 1
ATOM 821 N N . GLU A 1 131 ? -9.609 67.394 47.664 1.00 31.03 131 GLU A N 1
ATOM 822 C CA . GLU A 1 131 ? -11.020 67.127 47.865 1.00 28.74 131 GLU A CA 1
ATOM 823 C C . GLU A 1 131 ? -11.897 68.366 47.644 1.00 28.23 131 GLU A C 1
ATOM 824 O O . GLU A 1 131 ? -11.502 69.504 47.904 1.00 31.47 131 GLU A O 1
ATOM 827 N N . THR A 1 132 ? -13.063 68.142 47.046 1.00 30.07 132 THR A N 1
ATOM 828 C CA . THR A 1 132 ? -14.064 69.206 46.859 1.00 32.81 132 THR A CA 1
ATOM 829 C C . THR A 1 132 ? -15.445 68.579 47.133 1.00 33.33 132 THR A C 1
ATOM 830 O O . THR A 1 132 ? -15.564 67.359 47.228 1.00 34.68 132 THR A O 1
ATOM 834 N N . ASP A 1 133 ? -16.471 69.406 47.242 1.00 36.93 133 ASP A N 1
ATOM 835 C CA . ASP A 1 133 ? -17.831 68.943 47.466 1.00 40.11 133 ASP A CA 1
ATOM 836 C C . ASP A 1 133 ? -18.560 68.706 46.146 1.00 39.57 133 ASP A C 1
ATOM 837 O O . ASP A 1 133 ? -19.772 68.449 46.145 1.00 38.26 133 ASP A O 1
ATOM 842 N N . ASN A 1 134 ? -17.855 68.811 45.004 1.00 34.81 134 ASN A N 1
ATOM 843 C CA . ASN A 1 134 ? -18.568 68.589 43.756 1.00 32.99 134 ASN A CA 1
ATOM 844 C C . ASN A 1 134 ? -19.229 67.213 43.789 1.00 34.96 134 ASN A C 1
ATOM 845 O O . ASN A 1 134 ? -18.642 66.249 44.279 1.00 33.87 134 ASN A O 1
ATOM 850 N N . LYS A 1 135 ? -20.446 67.160 43.249 1.00 36.95 135 LYS A N 1
ATOM 851 C CA . LYS A 1 135 ? -21.217 65.924 43.197 1.00 42.47 135 LYS A CA 1
ATOM 852 C C . LYS A 1 135 ? -20.524 64.937 42.302 1.00 43.47 135 LYS A C 1
ATOM 853 O O . LYS A 1 135 ? -19.810 65.321 41.373 1.00 41.01 135 LYS A O 1
ATOM 856 N N . VAL A 1 136 ? -20.731 63.656 42.588 1.00 45.86 136 VAL A N 1
ATOM 857 C CA . VAL A 1 136 ? -20.061 62.574 41.877 1.00 47.65 136 VAL A CA 1
ATOM 858 C C . VAL A 1 136 ? -21.006 61.785 40.952 1.00 54.32 136 VAL A C 1
ATOM 859 O O . VAL A 1 136 ? -21.946 61.149 41.420 1.00 57.77 136 VAL A O 1
ATOM 863 N N . GLN A 1 137 ? -20.729 61.824 39.647 1.00 57.94 137 GLN A N 1
ATOM 864 C CA . GLN A 1 137 ? -21.542 61.195 38.596 1.00 61.42 137 GLN A CA 1
ATOM 865 C C . GLN A 1 137 ? -22.841 61.964 38.379 1.00 64.52 137 GLN A C 1
ATOM 866 O O . GLN A 1 137 ? -22.927 62.829 37.507 1.00 64.84 137 GLN A O 1
#

Solvent-accessible surface area: 6826 Å² total; per-residue (Å²): 190,94,66,12,96,97,24,95,107,72,72,141,77,26,78,0,16,16,0,46,1,74,56,107,33,73,1,27,36,150,82,16,92,58,64,8,41,7,27,20,50,8,79,12,58,109,112,27,46,0,41,3,56,21,55,90,71,32,69,160,145,16,4,68,12,59,89,7,98,17,84,37,114,88,89,26,34,0,93,0,83,0,44,0,66,119,99,124,21,75,1,47,78,51,58,80,3,0,26,1,23,58,63,92,84,137,121,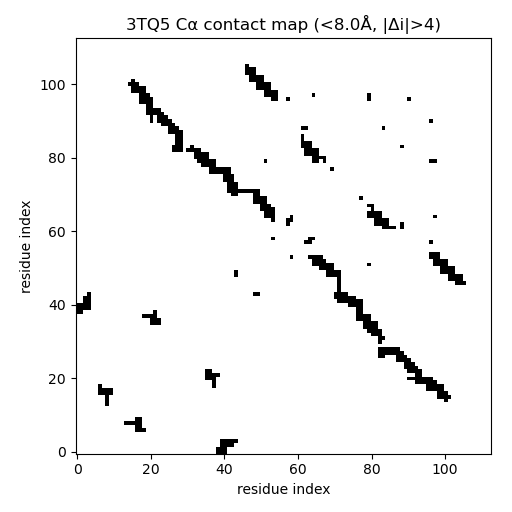96,149,116,132,144,155

Foldseek 3Di:
DAEPVVFDAPDVVGQFTFFWAQAKDKADQVVAKDWGFGVYFDADDPQKKKWKAFDVVQVVVQKHWDIDIGGNPGGGTHTTIIHRHHGMDIGHHGPGTITMGIGGRDDDPDDDD

InterPro domains:
  IPR000467 G-patch domain [PF01585] (875-910)
  IPR000467 G-patch domain [PS50174] (867-911)
  IPR000467 G-patch domain [SM00443] (865-911)
  IPR001878 Zinc finger, CCHC-type [PS50158] (549-562)
  IPR001878 Zinc finger,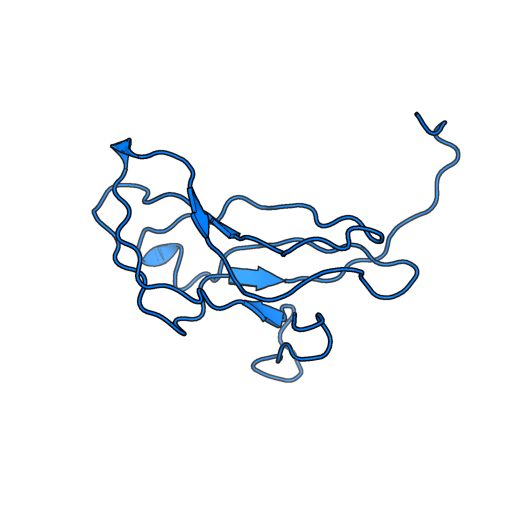 CCHC-type [SM00343] (548-564)
  IPR001878 Zinc finger, CCHC-type [SM00343] (577-593)
  IPR001969 Aspartic peptidase, active site [PS00141] (782-793)
  IPR001995 Peptidase A2A, retrovirus, catalytic [PS50175] (780-856)
  IPR003322 Beta-retroviral matrix protein [PF02337] (8-91)
  IPR008916 Retrovirus capsid, C-terminal [G3DSA:1.10.1200.30] (438-533)
  IPR008919 Retrovirus capsid, N-terminal [G3DSA:1.10.375.10] (300-437)
  IPR008919 Retrovirus capsid, N-terminal [SSF47943] (272-438)
  IPR010999 Retroviral matrix protein [SSF47836] (1-93)
  IPR018061 Retropepsins [PF00077] (767-863)
  IPR021109 Aspartic peptidase domain superfamily [G3DSA:2.40.70.10] (760-873)
  IPR021109 Aspartic peptidase domain superfamily [SSF50630] (762-896)
  IPR029054 dUTPase-like [PF00692] (636-756)
  IPR033704 dUTPase, trimeric [cd07557] (646-733)
  IPR034170 Retropepsin-like catalytic domain [cd05482] (771-858)
  IPR036157 dUTPase-like superfamily [G3DSA:2.70.40.10] (632-736)

Nearest PDB structures (foldseek):
  3tp1-assembly1_A  TM=1.006E+00  e=3.358E-18  Mason-Pfizer monkey virus
  1f7q-assembly1_C  TM=9.238E-01  e=3.358E-08  Feline immunodeficiency virus
  1f7r-assembly1_A  TM=8.550E-01  e=1.366E-07  Feline immunodeficiency virus
  1dun-assembly1_A  TM=8.451E-01  e=1.212E-06  Equine infectious anemia virus
  6ljj-assembly1_A  TM=9.028E-01  e=4.446E-06  Sus scrofa

Secondary structure (DSSP, 8-state):
-EEGGG--BSSTT-SSEEEE-SS-EEE-GGG--EEE--SEE--PPTTEEEEEEE-HHHHTTTEEEPPEEE-TT--SB--EEEEESSS-EEE-TT-EEEEEEEEE---------

B-factor: mean 24.75, std 10.13, range [9.4, 70.11]

Organism: Mason-Pfizer monkey virus (NCBI:txid11855)

Radius of gyration: 14.7 Å; Cα contacts (8 Å, |Δi|>4): 280; chains: 1; bounding box: 39×26×39 Å

Sequence (113 aa):
KQPIISKLTRATPGSAGLDLCSSTSHTVLLTPEMGPQALSTGIYGPLPPNTFGLLIILGRSSIITMKGLQVYPGVIDNDYTGEIKIMAKAVVNNNIVVTVSQGNRIIAQLILLPLIETDNKVQ

GO terms:
  GO:0004170 dUTP diphosphatase activity (F, EXP)